Protein AF-A0A932MKW9-F1 (afdb_monomer_lite)

Sequence (74 aa):
MKYQIVIPKEVRKAMGLKKGTKVYVKPLDKNHAMITKDPDDPIKELRGLGKEVWDSLGGAEAYLKQERDSWNDS

Foldseek 3Di:
DDDDDDDDPVRCVVLVPDVPWDWDWADPDPVDIDIGTDDPDPCVVCVCVCVVVQVVCVHPVVVVVVVVVVVVVD

pLDDT: mean 80.59, std 10.43, range [49.19, 95.69]

Radius of gyration: 21.81 Å; chains: 1; bounding box: 49×21×59 Å

Secondary structure (DSSP, 8-st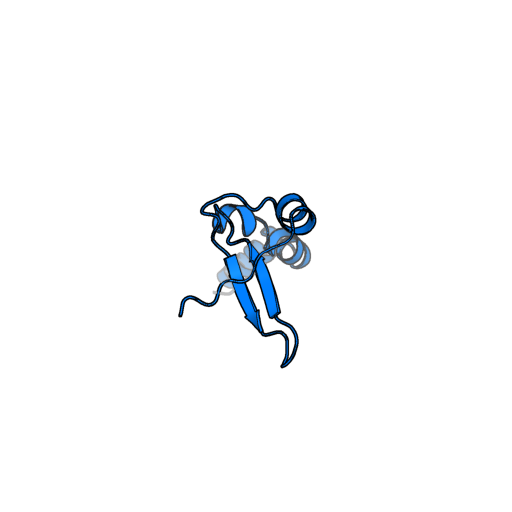ate):
----PPPPHHHHHHTT--TT--EEEEESSSS-EEEEEPPS-HHHHHTTTTHHHHHHTTHHHHHHHHHHHHHHT-

Structure (mmCIF, N/CA/C/O backbone):
data_AF-A0A932MKW9-F1
#
_entry.id   AF-A0A932MKW9-F1
#
loop_
_atom_site.group_PDB
_atom_site.id
_atom_site.type_symbol
_atom_site.label_atom_id
_atom_site.label_alt_id
_atom_site.label_comp_id
_atom_site.label_asym_id
_atom_site.label_entity_id
_atom_site.label_seq_id
_atom_site.pdbx_PDB_ins_code
_atom_site.Cartn_x
_atom_site.Cartn_y
_atom_site.Cartn_z
_atom_site.occupancy
_atom_site.B_iso_or_equiv
_atom_site.auth_seq_id
_atom_site.auth_comp_id
_atom_site.auth_asym_id
_atom_site.auth_atom_id
_atom_site.pdbx_PDB_model_num
ATOM 1 N N . MET A 1 1 ? -24.052 8.842 8.448 1.00 49.19 1 MET A N 1
ATOM 2 C CA . MET A 1 1 ? -23.253 8.023 9.390 1.00 49.19 1 MET A CA 1
ATOM 3 C C . MET A 1 1 ? -21.830 7.916 8.865 1.00 49.19 1 MET A C 1
ATOM 5 O O . MET A 1 1 ? -21.664 7.730 7.667 1.00 49.19 1 MET A O 1
ATOM 9 N N . LYS A 1 2 ? -20.813 8.073 9.722 1.00 73.19 2 LYS A N 1
ATOM 10 C CA . LYS A 1 2 ? -19.421 7.772 9.354 1.00 73.19 2 LYS A CA 1
ATOM 11 C C . LYS A 1 2 ? -19.214 6.269 9.513 1.00 73.19 2 LYS A C 1
ATOM 13 O O . LYS A 1 2 ? -19.208 5.775 10.634 1.00 73.19 2 LYS A O 1
ATOM 18 N N . TYR A 1 3 ? -19.078 5.553 8.405 1.00 80.81 3 TYR A N 1
ATOM 19 C CA . TYR A 1 3 ? -18.701 4.144 8.425 1.00 80.81 3 TYR A CA 1
ATOM 20 C C . TYR A 1 3 ? -17.198 4.056 8.703 1.00 80.81 3 TYR A C 1
ATOM 22 O O . TYR A 1 3 ? -16.391 4.499 7.887 1.00 80.81 3 TYR A O 1
ATOM 30 N N . GLN A 1 4 ? -16.826 3.553 9.881 1.00 86.00 4 GLN A N 1
ATOM 31 C CA . GLN A 1 4 ? -15.433 3.392 10.292 1.00 86.00 4 GLN A CA 1
ATOM 32 C C . GLN A 1 4 ? -15.160 1.929 10.633 1.00 86.00 4 GLN A C 1
ATOM 34 O O . GLN A 1 4 ? -15.885 1.320 11.415 1.00 86.00 4 GLN A O 1
ATOM 39 N N . ILE A 1 5 ? -14.082 1.391 10.068 1.00 86.25 5 ILE A N 1
ATOM 40 C CA . ILE A 1 5 ? -13.569 0.056 10.376 1.00 86.25 5 ILE A CA 1
ATOM 41 C C . ILE A 1 5 ? -12.373 0.223 11.314 1.00 86.25 5 ILE A C 1
ATOM 43 O O . ILE A 1 5 ? -11.516 1.087 11.104 1.00 86.25 5 ILE A O 1
ATOM 47 N N . VAL A 1 6 ? -12.315 -0.584 12.371 1.00 89.44 6 VAL A N 1
ATOM 48 C CA . VAL A 1 6 ? -11.189 -0.583 13.310 1.00 89.44 6 VAL A CA 1
ATOM 49 C C . VAL A 1 6 ? -10.150 -1.590 12.836 1.00 89.44 6 VAL A C 1
ATOM 51 O O . VAL A 1 6 ? -10.436 -2.777 12.737 1.00 89.44 6 VAL A O 1
ATOM 54 N N . ILE A 1 7 ? -8.925 -1.123 12.582 1.00 89.88 7 ILE A N 1
ATOM 55 C CA . ILE A 1 7 ? -7.802 -2.005 12.248 1.00 89.88 7 ILE A CA 1
ATOM 56 C C . ILE A 1 7 ? -7.188 -2.555 13.552 1.00 89.88 7 ILE A C 1
ATOM 58 O O . ILE A 1 7 ? -6.748 -1.760 14.402 1.00 89.88 7 ILE A O 1
ATOM 62 N N . PRO A 1 8 ? -7.113 -3.890 13.731 1.00 92.88 8 PRO A N 1
ATOM 63 C CA . PRO A 1 8 ? -6.509 -4.511 14.906 1.00 92.88 8 PRO A CA 1
ATOM 64 C C . PRO A 1 8 ? -5.070 -4.044 15.166 1.00 92.88 8 PRO A C 1
ATOM 66 O O . PRO A 1 8 ? -4.344 -3.616 14.267 1.00 92.88 8 PRO A O 1
ATOM 69 N N . LYS A 1 9 ? -4.642 -4.106 16.432 1.00 91.31 9 LYS A N 1
ATOM 70 C CA . LYS A 1 9 ? -3.318 -3.622 16.868 1.00 91.31 9 LYS A CA 1
ATOM 71 C C . LYS A 1 9 ? -2.169 -4.346 16.160 1.00 91.31 9 LYS A C 1
ATOM 73 O O . LYS A 1 9 ? -1.184 -3.704 15.809 1.00 91.31 9 LYS A O 1
ATOM 78 N N . GLU A 1 10 ? -2.304 -5.651 15.960 1.00 91.75 10 GLU A N 1
ATOM 79 C CA . GLU A 1 10 ? -1.304 -6.499 15.302 1.00 91.75 10 GLU A CA 1
ATOM 80 C C . GLU A 1 10 ? -1.084 -6.067 13.852 1.00 91.75 10 GLU A C 1
ATOM 82 O O . GLU A 1 10 ? 0.044 -5.767 13.469 1.00 91.75 10 GLU A O 1
ATOM 87 N N . VAL A 1 11 ? -2.173 -5.890 13.098 1.00 90.56 11 VAL A N 1
ATOM 88 C CA . VAL A 1 11 ? -2.135 -5.416 11.707 1.00 90.56 11 VAL A CA 1
ATOM 89 C C . VAL A 1 11 ? -1.534 -4.012 11.622 1.00 90.56 11 VAL A C 1
ATOM 91 O O . VAL A 1 11 ? -0.651 -3.767 10.804 1.00 90.56 11 VAL A O 1
ATOM 94 N N . ARG A 1 12 ? -1.929 -3.092 12.518 1.00 89.81 12 ARG A N 1
ATOM 95 C CA . ARG A 1 12 ? -1.339 -1.741 12.570 1.00 89.81 12 ARG A CA 1
ATOM 96 C C . ARG A 1 12 ? 0.170 -1.766 12.791 1.00 89.81 12 ARG A C 1
ATOM 98 O O . ARG A 1 12 ? 0.872 -0.983 12.159 1.00 89.81 12 ARG A O 1
ATOM 105 N N . LYS A 1 13 ? 0.664 -2.634 13.681 1.00 89.75 13 LYS A N 1
ATOM 106 C CA . LYS A 1 13 ? 2.102 -2.775 13.949 1.00 89.75 13 LYS A CA 1
ATOM 107 C C . LYS A 1 13 ? 2.840 -3.371 12.756 1.00 89.75 13 LYS A C 1
ATOM 109 O O . LYS A 1 13 ? 3.852 -2.807 12.359 1.00 89.75 13 LYS A O 1
ATOM 114 N N . ALA A 1 14 ? 2.319 -4.454 12.181 1.00 88.62 14 ALA A N 1
ATOM 115 C CA . ALA A 1 14 ? 2.925 -5.116 11.028 1.00 88.62 14 ALA A CA 1
ATOM 116 C C . ALA A 1 14 ? 3.025 -4.179 9.814 1.00 88.62 14 ALA A C 1
ATOM 118 O O . ALA A 1 14 ? 4.041 -4.151 9.131 1.00 88.62 14 ALA A O 1
ATOM 119 N N . MET A 1 15 ? 2.001 -3.352 9.593 1.00 86.44 15 MET A N 1
ATOM 120 C CA . MET A 1 15 ? 1.964 -2.371 8.503 1.00 86.44 15 MET A CA 1
ATOM 121 C C . MET A 1 15 ? 2.611 -1.018 8.857 1.00 86.44 15 MET A C 1
ATOM 123 O O . MET A 1 15 ? 2.630 -0.110 8.026 1.00 86.44 15 MET A O 1
ATOM 127 N N . GLY A 1 16 ? 3.086 -0.829 10.094 1.00 87.50 16 GLY A N 1
ATOM 128 C CA . GLY A 1 16 ? 3.660 0.441 10.552 1.00 87.50 16 GLY A CA 1
ATOM 129 C C . GLY A 1 16 ? 2.701 1.641 10.480 1.00 87.50 16 GLY A C 1
ATOM 130 O O . GLY A 1 16 ? 3.154 2.775 10.307 1.00 87.50 16 GLY A O 1
ATOM 131 N N . LEU A 1 17 ? 1.385 1.417 10.589 1.00 87.00 17 LEU A N 1
ATOM 132 C CA . LEU A 1 17 ? 0.367 2.468 10.472 1.00 87.00 17 LEU A CA 1
ATOM 133 C C . LEU A 1 17 ? 0.382 3.379 11.704 1.00 87.00 17 LEU A C 1
ATOM 135 O O . LEU A 1 17 ? 0.244 2.921 12.843 1.00 87.00 17 LEU A O 1
ATOM 139 N N . LYS A 1 18 ? 0.483 4.689 11.472 1.00 86.56 18 LYS A N 1
ATOM 140 C CA . LYS A 1 18 ? 0.418 5.731 12.503 1.00 86.56 18 LYS A CA 1
ATOM 141 C C . LYS A 1 18 ? -0.819 6.602 12.284 1.00 86.56 18 LYS A C 1
ATOM 143 O O . LYS A 1 18 ? -1.494 6.536 11.257 1.00 86.56 18 LYS A O 1
ATOM 148 N N . LYS A 1 19 ? -1.150 7.433 13.274 1.00 83.44 19 LYS A N 1
ATOM 149 C CA . LYS A 1 19 ? -2.215 8.431 13.110 1.00 83.44 19 LYS A CA 1
ATOM 150 C C . LYS A 1 19 ? -1.841 9.357 11.945 1.00 83.44 19 LYS A C 1
ATOM 152 O O . LYS A 1 19 ? -0.748 9.907 11.942 1.00 83.44 19 LYS A O 1
ATOM 157 N N . GLY A 1 20 ? -2.748 9.514 10.982 1.00 83.12 20 GLY A N 1
ATOM 158 C CA . GLY A 1 20 ? -2.524 10.333 9.786 1.00 83.12 20 GLY A CA 1
ATOM 159 C C . GLY A 1 20 ? -1.911 9.590 8.594 1.00 83.12 20 GLY A C 1
ATOM 160 O O . GLY A 1 20 ? -1.785 10.193 7.534 1.00 83.12 20 GLY A O 1
ATOM 161 N N . THR A 1 21 ? -1.577 8.300 8.722 1.00 84.19 21 THR A N 1
ATOM 162 C CA . THR A 1 21 ? -1.140 7.487 7.578 1.00 84.19 21 THR A CA 1
ATOM 163 C C . THR A 1 21 ? -2.271 7.349 6.560 1.00 84.19 21 THR A C 1
ATOM 165 O O . THR A 1 21 ? -3.374 6.918 6.906 1.00 84.19 21 THR A O 1
ATOM 168 N N . 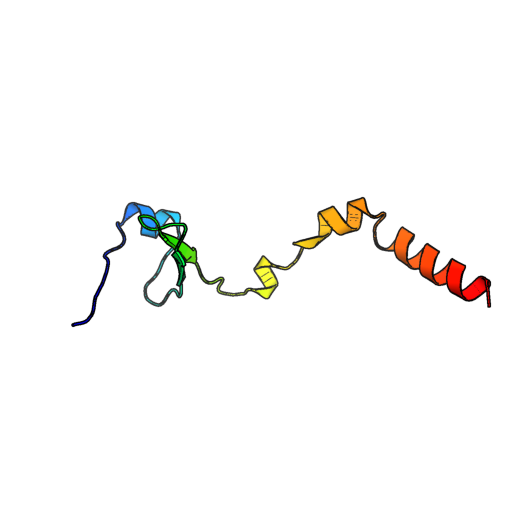LYS A 1 22 ? -1.988 7.709 5.305 1.00 86.31 22 LYS A N 1
ATOM 169 C CA . LYS A 1 22 ? -2.893 7.495 4.175 1.00 86.31 22 LYS A CA 1
ATOM 170 C C . LYS A 1 22 ? -2.782 6.049 3.694 1.00 86.31 22 LYS A C 1
ATOM 172 O O . LYS A 1 22 ? -1.724 5.427 3.780 1.00 86.31 22 LYS A O 1
ATOM 177 N N . VAL A 1 23 ? -3.897 5.497 3.233 1.00 90.06 23 VAL A N 1
ATOM 178 C CA . VAL A 1 23 ? -3.972 4.128 2.717 1.00 90.06 23 VAL A CA 1
ATOM 179 C C . VAL A 1 23 ? -4.854 4.100 1.480 1.00 90.06 23 VAL A C 1
ATOM 181 O O . VAL A 1 23 ? -5.840 4.834 1.396 1.00 90.06 23 VAL A O 1
ATOM 184 N N . TYR A 1 24 ? -4.525 3.214 0.552 1.00 88.75 24 TYR A N 1
ATOM 185 C CA . TYR A 1 24 ? -5.402 2.842 -0.545 1.00 88.75 24 TYR A CA 1
ATOM 186 C C . TYR A 1 24 ? -6.234 1.638 -0.125 1.00 88.75 24 TYR A C 1
ATOM 188 O O . TYR A 1 24 ? -5.700 0.674 0.423 1.00 88.75 24 TYR A O 1
ATOM 196 N N . VAL A 1 25 ? -7.534 1.685 -0.405 1.00 91.00 25 VAL A N 1
ATOM 197 C CA . VAL A 1 25 ? -8.445 0.554 -0.211 1.00 91.00 25 VAL A CA 1
ATOM 198 C C . VAL A 1 25 ? -9.012 0.185 -1.571 1.00 91.00 25 VAL A C 1
ATOM 200 O O . VAL A 1 25 ? -9.630 1.025 -2.226 1.00 91.00 25 VAL A O 1
ATOM 203 N N . LYS A 1 26 ? -8.774 -1.049 -2.016 1.00 92.00 26 LYS A N 1
ATOM 204 C CA . LYS A 1 26 ? -9.256 -1.550 -3.308 1.00 92.00 26 LYS A CA 1
ATOM 205 C C . LYS A 1 26 ? -10.011 -2.863 -3.108 1.00 92.00 26 LYS A C 1
ATOM 207 O O . LYS A 1 26 ? -9.529 -3.703 -2.349 1.00 92.00 26 LYS A O 1
ATOM 212 N N . PRO A 1 27 ? -11.165 -3.067 -3.761 1.00 94.00 27 PRO A N 1
ATOM 213 C CA . PRO A 1 27 ? -11.813 -4.371 -3.754 1.00 94.00 27 PRO A CA 1
ATOM 214 C C . PRO A 1 27 ? -10.925 -5.384 -4.486 1.00 94.00 27 PRO A C 1
ATOM 216 O O . PRO A 1 27 ? -10.382 -5.078 -5.548 1.00 94.00 27 PRO A O 1
ATOM 219 N N . LEU A 1 28 ? -10.769 -6.571 -3.906 1.00 92.62 28 LEU A N 1
ATOM 220 C CA . LEU A 1 28 ? -10.217 -7.736 -4.602 1.00 92.62 28 LEU A CA 1
ATOM 221 C C . LEU A 1 28 ? -11.354 -8.543 -5.233 1.00 92.62 28 LEU A C 1
ATOM 223 O O . LEU A 1 28 ? -11.255 -8.967 -6.380 1.00 92.62 28 LEU A O 1
ATOM 227 N N . ASP A 1 29 ? -12.453 -8.700 -4.495 1.00 94.44 29 ASP A N 1
ATOM 228 C CA . ASP A 1 29 ? -13.677 -9.347 -4.951 1.00 94.44 29 ASP A CA 1
ATOM 229 C C . ASP A 1 29 ? -14.890 -8.826 -4.151 1.00 94.44 29 ASP A C 1
ATOM 231 O O . ASP A 1 29 ? -14.833 -7.768 -3.523 1.00 94.44 29 ASP A O 1
ATOM 235 N N . LYS A 1 30 ? -16.015 -9.548 -4.199 1.00 94.00 30 LYS A N 1
ATOM 236 C CA . LYS A 1 30 ? -17.260 -9.169 -3.509 1.00 94.00 30 LYS A CA 1
ATOM 237 C C . LYS A 1 30 ? -17.153 -9.180 -1.979 1.00 94.00 30 LYS A C 1
ATOM 239 O O . LYS A 1 30 ? -17.917 -8.476 -1.326 1.00 94.00 30 LYS A O 1
ATOM 244 N N . ASN A 1 31 ? -16.245 -9.974 -1.425 1.00 95.69 31 ASN A N 1
ATOM 245 C CA . ASN A 1 31 ? -16.106 -10.235 0.006 1.00 95.69 31 ASN A CA 1
ATOM 246 C C . ASN A 1 31 ? -14.790 -9.692 0.581 1.00 95.69 31 ASN A C 1
ATOM 248 O O . ASN A 1 31 ? -14.681 -9.522 1.795 1.00 95.69 31 ASN A O 1
ATOM 252 N N . HIS A 1 32 ? -13.802 -9.407 -0.268 1.00 93.50 32 HIS A N 1
ATOM 253 C CA . HIS A 1 32 ? -12.462 -9.022 0.159 1.00 93.50 32 HIS A CA 1
ATOM 254 C C . HIS A 1 32 ? -12.044 -7.662 -0.398 1.00 93.50 32 HIS A C 1
ATOM 256 O O . HIS A 1 32 ? -12.257 -7.333 -1.566 1.00 93.50 32 HIS A O 1
ATOM 262 N N . ALA A 1 33 ? -11.352 -6.894 0.441 1.00 93.44 33 ALA A N 1
ATOM 263 C CA . ALA A 1 33 ? -10.678 -5.665 0.056 1.00 93.44 33 ALA A CA 1
ATOM 264 C C . ALA A 1 33 ? -9.221 -5.704 0.521 1.00 93.44 33 ALA A C 1
ATOM 266 O O . ALA A 1 33 ? -8.915 -6.189 1.611 1.00 93.44 33 ALA A O 1
ATOM 267 N N . MET A 1 34 ? -8.329 -5.161 -0.301 1.00 92.19 34 MET A N 1
ATOM 268 C CA . MET A 1 34 ? -6.921 -4.979 0.021 1.00 92.19 34 MET A CA 1
ATOM 269 C C . MET A 1 34 ? -6.680 -3.561 0.524 1.00 92.19 34 MET A C 1
ATOM 271 O O . MET A 1 34 ? -7.137 -2.589 -0.084 1.00 92.19 34 MET A O 1
ATOM 275 N N . ILE A 1 35 ? -5.934 -3.454 1.624 1.00 91.44 35 ILE A N 1
ATOM 276 C CA . ILE A 1 35 ? -5.464 -2.184 2.175 1.00 91.44 35 ILE A CA 1
ATOM 277 C C . ILE A 1 35 ? -3.959 -2.101 1.949 1.00 91.44 35 ILE A C 1
ATOM 279 O O . ILE A 1 35 ? -3.207 -2.941 2.440 1.00 91.44 35 ILE A O 1
ATOM 283 N N . THR A 1 36 ? -3.516 -1.067 1.243 1.00 90.00 36 THR A N 1
ATOM 284 C CA . THR A 1 36 ? -2.097 -0.813 0.979 1.00 90.00 36 THR A CA 1
ATOM 285 C C . THR A 1 36 ? -1.712 0.529 1.582 1.00 90.00 36 THR A C 1
ATOM 287 O O . THR A 1 36 ? -2.451 1.506 1.446 1.00 90.00 36 THR A O 1
ATOM 290 N N . LYS A 1 37 ? -0.568 0.591 2.271 1.00 86.25 37 LYS A N 1
ATOM 291 C CA . LYS A 1 37 ? -0.042 1.856 2.793 1.00 86.25 37 LYS A CA 1
ATOM 292 C C . LYS A 1 37 ? 0.281 2.782 1.616 1.00 86.25 37 LYS A C 1
ATOM 294 O O . LYS A 1 37 ? 0.906 2.340 0.658 1.00 86.25 37 LYS A O 1
ATOM 299 N N . ASP A 1 38 ? -0.149 4.038 1.692 1.00 82.25 38 ASP A N 1
ATOM 300 C CA . ASP A 1 38 ? 0.319 5.066 0.764 1.00 82.25 38 ASP A CA 1
ATOM 301 C C . ASP A 1 38 ? 1.780 5.383 1.116 1.00 82.25 38 ASP A C 1
ATOM 303 O O . ASP A 1 38 ? 2.054 5.730 2.275 1.00 82.25 38 ASP A O 1
ATOM 307 N N . PRO A 1 39 ? 2.734 5.163 0.198 1.00 74.56 39 PRO A N 1
ATOM 308 C CA . PRO A 1 39 ? 4.132 5.407 0.493 1.00 74.56 39 PRO A CA 1
ATOM 309 C C . PRO A 1 39 ? 4.363 6.896 0.754 1.00 74.56 39 PRO A C 1
ATOM 311 O O . PRO A 1 39 ? 3.923 7.753 -0.005 1.00 74.56 39 PRO A O 1
ATOM 314 N N . ASP A 1 40 ? 5.085 7.193 1.836 1.00 70.44 40 ASP A N 1
ATOM 315 C CA . ASP A 1 40 ? 5.410 8.569 2.229 1.00 70.44 40 ASP A CA 1
ATOM 316 C C . ASP A 1 40 ? 6.287 9.266 1.160 1.00 70.44 40 ASP A C 1
ATOM 318 O O . ASP A 1 40 ? 6.275 10.490 1.044 1.00 70.44 40 ASP A O 1
ATOM 322 N N . ASP A 1 41 ? 7.007 8.476 0.352 1.00 71.81 41 ASP A N 1
ATOM 323 C CA . ASP A 1 41 ? 7.771 8.909 -0.817 1.00 71.81 41 ASP A CA 1
ATOM 324 C C . ASP A 1 41 ? 7.641 7.868 -1.954 1.00 71.81 41 ASP A C 1
ATOM 326 O O . ASP A 1 41 ? 8.390 6.885 -1.996 1.00 71.81 41 ASP A O 1
ATOM 330 N N . PRO A 1 42 ? 6.688 8.057 -2.885 1.00 66.19 42 PRO A N 1
ATOM 331 C CA . PRO A 1 42 ? 6.497 7.163 -4.024 1.00 66.19 42 PRO A CA 1
ATOM 332 C C . PRO A 1 42 ? 7.736 7.048 -4.919 1.00 66.19 42 PRO A C 1
ATOM 334 O O . PRO A 1 42 ? 7.9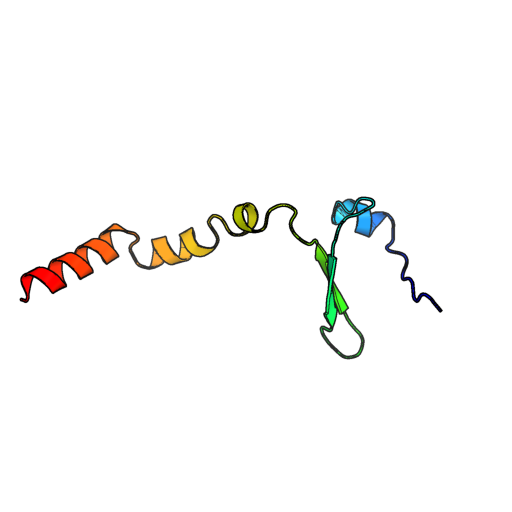73 5.991 -5.495 1.00 66.19 42 PRO A O 1
ATOM 337 N N . ILE A 1 43 ? 8.544 8.109 -5.038 1.00 67.50 43 ILE A N 1
ATOM 338 C CA . ILE A 1 43 ? 9.740 8.101 -5.889 1.00 67.50 43 ILE A CA 1
ATOM 339 C C . ILE A 1 43 ? 10.819 7.227 -5.267 1.00 67.50 43 ILE A C 1
ATOM 341 O O . ILE A 1 43 ? 11.474 6.477 -5.985 1.00 67.50 43 ILE A O 1
ATOM 345 N N . LYS A 1 44 ? 10.986 7.271 -3.944 1.00 66.12 44 LYS A N 1
ATOM 346 C CA . LYS A 1 44 ? 11.938 6.404 -3.244 1.00 66.12 44 LYS A CA 1
ATOM 347 C C . LYS A 1 44 ? 11.556 4.926 -3.325 1.00 66.12 44 LYS A C 1
ATOM 349 O O . LYS A 1 44 ? 12.448 4.102 -3.491 1.00 66.12 44 LYS A O 1
ATOM 354 N N . GLU A 1 45 ? 10.268 4.604 -3.246 1.00 66.81 45 GLU A N 1
ATOM 355 C CA . GLU A 1 45 ? 9.773 3.222 -3.355 1.00 66.81 45 GLU A CA 1
ATOM 356 C C . GLU A 1 45 ? 9.808 2.696 -4.802 1.00 66.81 45 GLU A C 1
ATOM 358 O O . GLU A 1 45 ? 10.066 1.518 -5.030 1.00 66.81 45 GLU A O 1
ATOM 363 N N . LEU A 1 46 ? 9.611 3.566 -5.800 1.00 65.94 46 LEU A N 1
ATOM 364 C CA . LEU A 1 46 ? 9.748 3.215 -7.221 1.00 65.94 46 LEU A CA 1
ATOM 365 C C . LEU A 1 46 ? 11.206 3.255 -7.714 1.00 65.94 46 LEU A C 1
ATOM 367 O O . LEU A 1 46 ? 11.515 2.756 -8.801 1.00 65.94 46 LEU A O 1
ATOM 371 N N . ARG A 1 47 ? 12.129 3.845 -6.945 1.00 66.25 47 ARG A N 1
ATOM 372 C CA . ARG A 1 47 ? 13.542 3.950 -7.321 1.00 66.25 47 ARG A CA 1
ATOM 373 C C . ARG A 1 47 ? 14.175 2.563 -7.343 1.00 66.25 47 ARG A C 1
ATOM 375 O O . ARG A 1 47 ? 14.418 1.956 -6.309 1.00 66.25 47 ARG A O 1
ATOM 382 N N . GLY A 1 48 ? 14.516 2.107 -8.544 1.00 68.12 48 GLY A N 1
ATOM 383 C CA . GLY A 1 48 ? 15.104 0.785 -8.769 1.00 68.12 48 GLY A CA 1
ATOM 384 C C . GLY A 1 48 ? 14.096 -0.275 -9.209 1.00 68.12 48 GLY A C 1
ATOM 385 O O . GLY A 1 48 ? 14.525 -1.367 -9.567 1.00 68.12 48 GLY A O 1
ATOM 386 N N . LEU A 1 49 ? 12.801 0.059 -9.302 1.00 66.50 49 LEU A N 1
ATOM 387 C CA . LEU A 1 49 ? 11.723 -0.864 -9.695 1.00 66.50 49 LEU A CA 1
ATOM 388 C C . LEU A 1 49 ? 11.778 -1.333 -11.168 1.00 66.50 49 LEU A C 1
ATOM 390 O O . LEU A 1 49 ? 10.881 -2.014 -11.643 1.00 66.50 49 LEU A O 1
ATOM 394 N N . GLY A 1 50 ? 12.841 -0.993 -11.894 1.00 67.50 50 GLY A N 1
ATOM 395 C CA . GLY A 1 50 ? 13.145 -1.510 -13.228 1.00 67.50 50 GLY A CA 1
ATOM 396 C C . GLY A 1 50 ? 14.603 -1.924 -13.395 1.00 67.50 50 GLY A C 1
ATOM 397 O O . GLY A 1 50 ? 15.000 -2.218 -14.513 1.00 67.50 50 GLY A O 1
ATOM 398 N N . LYS A 1 51 ? 15.409 -1.936 -12.322 1.00 75.00 51 LYS A N 1
ATOM 399 C CA . LYS A 1 51 ? 16.848 -2.215 -12.417 1.00 75.00 51 LYS A CA 1
ATOM 400 C C . LYS A 1 51 ? 17.109 -3.631 -12.929 1.00 75.00 51 LYS A C 1
ATOM 402 O O . LYS A 1 51 ? 17.854 -3.794 -13.878 1.00 75.00 51 LYS A O 1
ATOM 407 N N . GLU A 1 52 ? 16.448 -4.630 -12.353 1.00 73.62 52 GLU A N 1
ATOM 408 C CA . GLU A 1 52 ? 16.629 -6.031 -12.761 1.00 73.62 52 GLU A CA 1
ATOM 409 C C . GLU A 1 52 ? 16.154 -6.276 -14.197 1.00 73.62 52 GLU A C 1
ATOM 411 O O . GLU A 1 52 ? 16.812 -6.973 -14.964 1.00 73.62 52 GLU A O 1
ATOM 416 N N . VAL A 1 53 ? 15.042 -5.645 -14.591 1.00 77.69 53 VAL A N 1
ATOM 417 C CA . VAL A 1 53 ? 14.535 -5.705 -15.969 1.00 77.69 53 VAL A CA 1
ATOM 418 C C . VAL A 1 53 ? 15.520 -5.034 -16.926 1.00 77.69 53 VAL A C 1
ATOM 420 O O . VAL A 1 53 ? 15.849 -5.597 -17.965 1.00 77.69 53 VAL A O 1
ATOM 423 N N . TRP A 1 54 ? 16.039 -3.862 -16.563 1.00 74.50 54 TRP A N 1
ATOM 424 C CA . TRP A 1 54 ? 17.022 -3.125 -17.353 1.00 74.50 54 TRP A CA 1
ATOM 425 C C . TRP A 1 54 ? 18.332 -3.903 -17.518 1.00 74.50 54 TRP A C 1
ATOM 427 O O . TRP A 1 54 ? 18.835 -4.023 -18.632 1.00 74.50 54 TRP A O 1
ATOM 437 N N . ASP A 1 55 ? 18.836 -4.503 -16.439 1.00 78.25 55 ASP A N 1
ATOM 438 C CA . ASP A 1 55 ? 20.025 -5.358 -16.459 1.00 78.25 55 ASP A CA 1
ATOM 439 C C . ASP A 1 55 ? 19.791 -6.598 -17.348 1.00 78.25 55 ASP A C 1
ATOM 441 O O . ASP A 1 55 ? 20.661 -6.968 -18.137 1.00 78.25 55 ASP A O 1
ATOM 445 N N . SER A 1 56 ? 18.590 -7.195 -17.310 1.00 77.69 56 SER A N 1
ATOM 446 C CA . SER A 1 56 ? 18.233 -8.356 -18.145 1.00 77.69 56 SER A CA 1
ATOM 447 C C . SER A 1 56 ? 18.172 -8.053 -19.648 1.00 77.69 56 SER A C 1
ATOM 449 O O . SER A 1 56 ? 18.420 -8.937 -20.466 1.00 77.69 56 SER A O 1
ATOM 451 N N . LEU A 1 57 ? 17.895 -6.799 -20.017 1.00 78.50 57 LEU A N 1
ATOM 452 C CA . LEU A 1 57 ? 17.867 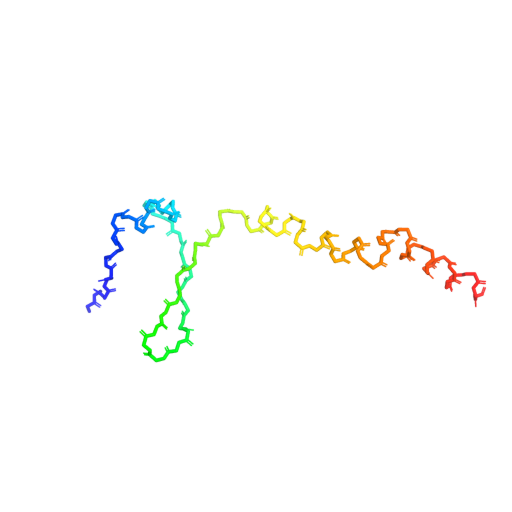-6.321 -21.404 1.00 78.50 57 LEU A CA 1
ATOM 453 C C . LEU A 1 57 ? 19.261 -5.933 -21.934 1.00 78.50 57 LEU A C 1
ATOM 455 O O . LEU A 1 57 ? 19.372 -5.395 -23.033 1.00 78.50 57 LEU A O 1
ATOM 459 N N . GLY A 1 58 ? 20.329 -6.210 -21.177 1.00 77.56 58 GLY A N 1
ATOM 460 C CA . GLY A 1 58 ? 21.704 -5.856 -21.543 1.00 77.56 58 GLY A CA 1
ATOM 461 C C . GLY A 1 58 ? 22.151 -4.488 -21.020 1.00 77.56 58 GLY A C 1
ATOM 462 O O . GLY A 1 58 ? 23.219 -3.996 -21.393 1.00 77.56 58 GLY A O 1
ATOM 463 N N . GLY A 1 59 ? 21.355 -3.878 -20.140 1.00 81.62 59 GLY A N 1
ATOM 464 C CA . GLY A 1 59 ? 21.685 -2.634 -19.464 1.00 81.62 59 GLY A CA 1
ATOM 465 C C . GLY A 1 59 ? 21.867 -1.446 -20.408 1.00 81.62 59 GLY A C 1
ATOM 466 O O . GLY A 1 59 ? 21.461 -1.438 -21.570 1.00 81.62 59 GLY A O 1
ATOM 467 N N . ALA A 1 60 ? 22.507 -0.401 -19.884 1.00 77.81 60 ALA A N 1
ATOM 468 C CA . ALA A 1 60 ? 22.716 0.835 -20.633 1.00 77.81 60 ALA A CA 1
ATOM 469 C C . ALA A 1 60 ? 23.644 0.642 -21.844 1.00 77.81 60 ALA A C 1
ATOM 471 O O . ALA A 1 60 ? 23.483 1.332 -22.846 1.00 77.81 60 ALA A O 1
ATOM 472 N N . GLU A 1 61 ? 24.596 -0.292 -21.780 1.00 78.12 61 GLU A N 1
ATOM 473 C CA . GLU A 1 61 ? 25.555 -0.520 -22.864 1.00 78.12 61 GLU A CA 1
ATOM 474 C C . GLU A 1 61 ? 24.904 -1.136 -24.103 1.00 78.12 61 GLU A C 1
ATOM 476 O O . GLU A 1 61 ? 25.182 -0.680 -25.212 1.00 78.12 61 GLU A O 1
ATOM 481 N N . ALA A 1 62 ? 24.003 -2.112 -23.933 1.00 76.62 62 ALA A N 1
ATOM 482 C CA . ALA A 1 62 ? 23.281 -2.708 -25.056 1.00 76.62 62 ALA A CA 1
ATOM 483 C C . ALA A 1 62 ? 22.396 -1.674 -25.770 1.00 76.62 62 ALA A C 1
ATOM 485 O O . ALA A 1 62 ? 22.414 -1.594 -26.999 1.00 76.62 62 ALA A O 1
ATOM 486 N N . TYR A 1 63 ? 21.703 -0.826 -25.004 1.00 75.25 63 TYR A N 1
ATOM 487 C CA . TYR A 1 63 ? 20.882 0.257 -25.551 1.00 75.25 63 TYR A CA 1
ATOM 488 C C . TYR A 1 63 ? 21.729 1.318 -26.274 1.00 75.25 63 TYR A C 1
ATOM 490 O O . TYR A 1 63 ? 21.446 1.678 -27.413 1.00 75.25 63 TYR A O 1
ATOM 498 N N . LEU A 1 64 ? 22.826 1.778 -25.658 1.00 79.50 64 LEU A N 1
ATO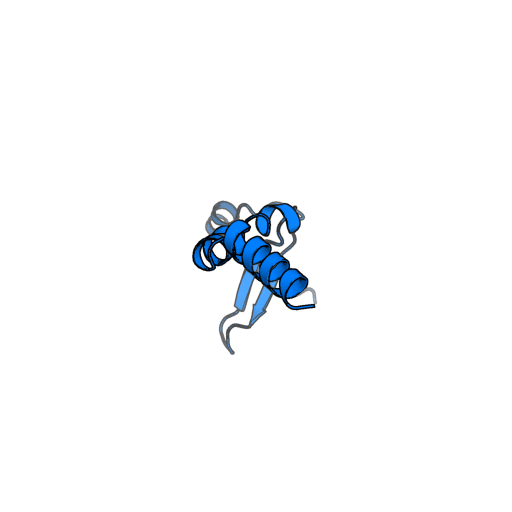M 499 C CA . LEU A 1 64 ? 23.730 2.760 -26.272 1.00 79.50 64 LEU A CA 1
ATOM 500 C C . LEU A 1 64 ? 24.408 2.224 -27.533 1.00 79.50 64 LEU A C 1
ATOM 502 O O . LEU A 1 64 ? 24.684 2.991 -28.452 1.00 79.50 64 LEU A O 1
ATOM 506 N N . LYS A 1 65 ? 24.699 0.922 -27.580 1.00 81.31 65 LYS A N 1
ATOM 507 C CA . LYS A 1 65 ? 25.240 0.277 -28.773 1.00 81.31 65 LYS A CA 1
ATOM 508 C C . LYS A 1 65 ? 24.212 0.269 -29.903 1.00 81.31 65 LYS A C 1
ATOM 510 O O . LYS A 1 65 ? 24.563 0.643 -31.012 1.00 81.31 65 LYS A O 1
ATOM 515 N N . GLN A 1 66 ? 22.958 -0.072 -29.614 1.00 78.31 66 GLN A N 1
ATOM 516 C CA . GLN A 1 66 ? 21.881 -0.056 -30.605 1.00 78.31 66 GLN A CA 1
ATOM 517 C C . GLN A 1 66 ? 21.637 1.350 -31.182 1.00 78.31 66 GLN A C 1
ATOM 519 O O . GLN A 1 66 ? 21.500 1.498 -32.393 1.00 78.31 66 GLN A O 1
ATOM 524 N N . GLU A 1 67 ? 21.646 2.381 -30.336 1.00 78.38 67 GLU A N 1
ATOM 525 C CA . GLU A 1 67 ? 21.509 3.779 -30.773 1.00 78.38 67 GLU A CA 1
ATOM 526 C C . GLU A 1 67 ? 22.713 4.260 -31.602 1.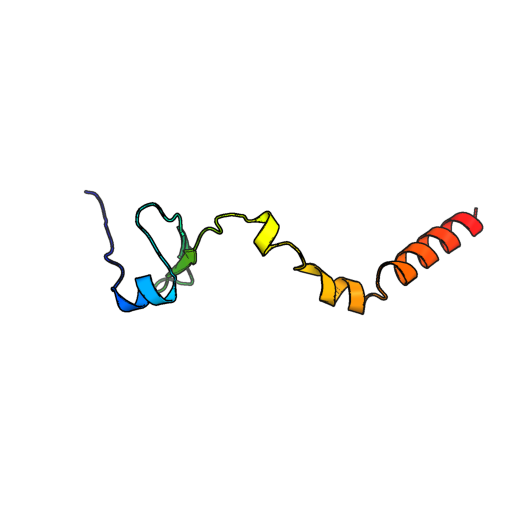00 78.38 67 GLU A C 1
ATOM 528 O O . GLU A 1 67 ? 22.564 5.043 -32.530 1.00 78.38 67 GLU A O 1
ATOM 533 N N . ARG A 1 68 ? 23.929 3.791 -31.298 1.00 82.06 68 ARG A N 1
ATOM 534 C CA . ARG A 1 68 ? 25.124 4.119 -32.099 1.00 82.06 68 ARG A CA 1
ATOM 535 C C . ARG A 1 68 ? 25.136 3.395 -33.438 1.00 82.06 68 ARG A C 1
ATOM 537 O O . ARG A 1 68 ? 25.520 3.992 -34.440 1.00 82.06 68 ARG A O 1
ATOM 544 N N . ASP A 1 69 ? 24.718 2.134 -33.443 1.00 81.00 69 ASP A N 1
ATOM 545 C CA . ASP A 1 69 ? 24.597 1.333 -34.657 1.00 81.00 69 ASP A CA 1
ATOM 546 C C . ASP A 1 69 ? 23.541 1.968 -35.594 1.00 81.00 69 ASP A C 1
ATOM 548 O O . ASP A 1 69 ? 23.781 2.068 -36.793 1.00 81.00 69 ASP A O 1
ATOM 552 N N . SER A 1 70 ? 22.441 2.525 -35.062 1.00 76.81 70 SER A N 1
ATOM 553 C CA . SER A 1 70 ? 21.414 3.203 -35.874 1.00 76.81 70 SER A CA 1
ATOM 554 C C . SER A 1 70 ? 21.849 4.551 -36.467 1.00 76.81 70 SER A C 1
ATOM 556 O O . SER A 1 70 ? 21.310 4.965 -37.491 1.00 76.81 70 SER A O 1
ATOM 558 N N . TRP A 1 71 ? 22.826 5.238 -35.864 1.00 76.00 71 TRP A N 1
ATOM 559 C CA . TRP A 1 71 ? 23.368 6.501 -36.389 1.00 76.00 71 TRP A CA 1
ATOM 560 C C . TRP A 1 71 ? 24.478 6.291 -37.426 1.00 76.00 71 TRP A C 1
ATOM 562 O O . TRP A 1 71 ? 24.717 7.178 -38.238 1.00 76.00 71 TRP A O 1
ATOM 572 N N . ASN A 1 72 ? 25.147 5.133 -37.409 1.00 65.56 72 ASN A N 1
ATOM 573 C CA . ASN A 1 72 ? 26.158 4.756 -38.405 1.00 65.56 72 ASN A CA 1
ATOM 574 C C . ASN A 1 72 ? 25.560 4.169 -39.696 1.00 65.56 72 ASN A C 1
ATOM 576 O O . ASN A 1 72 ? 26.283 4.033 -40.679 1.00 65.56 72 ASN A O 1
ATOM 580 N N . ASP A 1 73 ? 24.266 3.839 -39.694 1.00 58.66 73 ASP A N 1
ATOM 581 C CA . ASP A 1 73 ? 23.500 3.400 -40.870 1.00 58.66 73 ASP A CA 1
ATOM 582 C C . ASP A 1 73 ? 22.811 4.574 -41.616 1.00 58.66 73 ASP A C 1
ATOM 584 O O . ASP A 1 73 ? 21.933 4.345 -42.451 1.00 58.66 73 ASP A O 1
ATOM 588 N N . SER A 1 74 ? 23.187 5.834 -41.329 1.00 50.50 74 SER A N 1
ATOM 589 C CA . SER A 1 74 ? 22.696 7.056 -42.008 1.00 50.50 74 SER A CA 1
ATOM 590 C C . SER A 1 74 ? 23.744 7.729 -42.891 1.00 50.50 74 SER A C 1
ATOM 592 O O . SER A 1 74 ? 24.903 7.867 -42.440 1.00 50.50 74 SER A O 1
#